Protein AF-A0A8S4B4C4-F1 (afdb_monomer)

Sequence (62 aa):
MFGSGGEMSNAQLLQQRECVLSIAQFLQQNPRASQAQISAQVEKSVVVFAARVRALETARFF

Solvent-accessible surface area (backbone atoms only — not comparable to full-atom values): 3663 Å² total; per-residue (Å²): 141,77,79,76,79,70,79,73,49,71,70,52,52,51,44,52,51,51,33,52,48,54,46,53,50,48,47,71,77,36,81,79,59,49,71,67,57,49,50,53,48,47,53,53,36,51,53,53,35,53,51,52,48,52,49,54,58,54,61,71,77,110

Mean predicted aligned error: 6.81 Å

Nearest PDB structures (foldseek):
  7blz-assembly1_K  TM=6.467E-01  e=2.269E+00  Cyanidioschyzon merolae strain 10D
  5uq8-assembly1_o  TM=5.336E-01  e=9.533E+00  Thermus thermophilus HB8

Secondary structure (DSSP, 8-state):
---------HHHHHHHHHHHHHHHHHHHH-TT--HHHHHHHHHHHHHHHHHHHHHHHHHTT-

Structure (mmCIF, N/CA/C/O backbone):
data_AF-A0A8S4B4C4-F1
#
_entry.id   AF-A0A8S4B4C4-F1
#
loop_
_atom_site.group_PDB
_atom_site.id
_atom_site.type_symbol
_atom_site.label_atom_id
_atom_site.label_alt_id
_atom_site.label_comp_id
_atom_site.label_asym_id
_atom_site.label_entity_id
_atom_site.label_seq_id
_atom_site.pdbx_PDB_ins_code
_atom_site.Cartn_x
_atom_site.Cartn_y
_atom_site.Cartn_z
_atom_site.occupancy
_atom_site.B_iso_or_equiv
_atom_site.auth_seq_id
_atom_site.auth_comp_id
_atom_site.auth_asym_id
_atom_site.auth_atom_id
_atom_site.pdbx_PDB_model_num
ATOM 1 N N . MET A 1 1 ? 32.062 8.126 -1.239 1.00 39.91 1 MET A N 1
ATOM 2 C CA . MET A 1 1 ? 30.938 7.278 -1.686 1.00 39.91 1 MET A CA 1
ATOM 3 C C . MET A 1 1 ? 29.654 7.883 -1.134 1.00 39.91 1 MET A C 1
ATOM 5 O O . MET A 1 1 ? 29.191 7.467 -0.085 1.00 39.91 1 MET A O 1
ATOM 9 N N . PHE A 1 2 ? 29.150 8.947 -1.763 1.00 46.66 2 PHE A N 1
ATOM 10 C CA . PHE A 1 2 ? 27.873 9.559 -1.388 1.00 46.66 2 PHE A CA 1
ATOM 11 C C . PHE A 1 2 ? 26.826 9.055 -2.371 1.00 46.66 2 PHE A C 1
ATOM 13 O O . PHE A 1 2 ? 27.062 9.078 -3.578 1.00 46.66 2 PHE A O 1
ATOM 20 N N . GLY A 1 3 ? 25.750 8.494 -1.818 1.00 43.94 3 GLY A N 1
ATOM 21 C CA . GLY A 1 3 ? 24.711 7.786 -2.548 1.00 43.94 3 GLY A CA 1
ATOM 22 C C . GLY A 1 3 ? 24.227 8.582 -3.748 1.00 43.94 3 GLY A C 1
ATOM 23 O O . GLY A 1 3 ? 23.811 9.731 -3.616 1.00 43.94 3 GLY A O 1
ATOM 24 N N . SER A 1 4 ? 24.280 7.937 -4.912 1.00 53.62 4 SER A N 1
ATOM 25 C CA . SER A 1 4 ? 23.437 8.299 -6.038 1.00 53.62 4 SER A CA 1
ATOM 26 C C . SER A 1 4 ? 22.011 8.300 -5.494 1.00 53.62 4 SER A C 1
ATOM 28 O O . SER A 1 4 ? 21.505 7.252 -5.089 1.00 53.62 4 SER A O 1
ATOM 30 N N . GLY A 1 5 ? 21.418 9.488 -5.356 1.00 55.28 5 GLY A N 1
ATOM 31 C CA . GLY A 1 5 ? 19.985 9.626 -5.154 1.00 55.28 5 GLY A CA 1
ATOM 32 C C . GLY A 1 5 ? 19.341 9.033 -6.391 1.00 55.28 5 GLY A C 1
ATOM 33 O O . GLY A 1 5 ? 19.195 9.728 -7.389 1.00 55.28 5 GLY A O 1
ATOM 34 N N . GLY A 1 6 ? 19.121 7.717 -6.353 1.00 57.72 6 GLY A N 1
ATOM 35 C CA . GLY A 1 6 ? 18.696 6.937 -7.498 1.00 57.72 6 GLY A CA 1
ATOM 36 C C . GLY A 1 6 ? 17.411 7.540 -8.019 1.00 57.72 6 GLY A C 1
ATOM 37 O O . GLY A 1 6 ? 16.409 7.573 -7.306 1.00 57.72 6 GLY A O 1
ATOM 38 N N . GLU A 1 7 ? 17.472 8.069 -9.232 1.00 60.81 7 GLU A N 1
ATOM 39 C CA . GLU A 1 7 ? 16.319 8.599 -9.934 1.00 60.81 7 GLU A CA 1
ATOM 40 C C . GLU A 1 7 ? 15.274 7.479 -10.006 1.00 60.81 7 GLU A C 1
ATOM 42 O O . GLU A 1 7 ? 15.434 6.503 -10.742 1.00 60.81 7 GLU A O 1
ATOM 47 N N . MET A 1 8 ? 14.229 7.566 -9.176 1.00 65.44 8 MET A N 1
ATOM 48 C CA . MET A 1 8 ? 13.119 6.620 -9.226 1.00 65.44 8 MET A CA 1
ATOM 49 C C . MET A 1 8 ? 12.494 6.738 -10.613 1.00 65.44 8 MET A C 1
ATOM 51 O O . MET A 1 8 ? 12.053 7.816 -11.014 1.00 65.44 8 MET A O 1
ATOM 55 N N . SER A 1 9 ? 12.459 5.634 -11.358 1.00 78.88 9 SER A N 1
ATOM 56 C CA . SER A 1 9 ? 11.886 5.646 -12.701 1.00 78.88 9 SER A CA 1
ATOM 57 C C . SER A 1 9 ? 10.415 6.080 -12.643 1.00 78.88 9 SER A C 1
ATOM 59 O O . SER A 1 9 ? 9.701 5.730 -11.699 1.00 78.88 9 SER A O 1
ATOM 61 N N . ASN A 1 10 ? 9.923 6.782 -13.671 1.00 81.62 10 ASN A N 1
ATOM 62 C CA . ASN A 1 10 ? 8.512 7.189 -13.775 1.00 81.62 10 ASN A CA 1
ATOM 63 C C . ASN A 1 10 ? 7.540 6.019 -13.531 1.00 81.62 10 ASN A C 1
ATOM 65 O O . ASN A 1 10 ? 6.489 6.193 -12.916 1.00 81.62 10 ASN A O 1
ATOM 69 N N . ALA A 1 11 ? 7.919 4.807 -13.947 1.00 83.06 11 ALA A N 1
ATOM 70 C CA . ALA A 1 11 ? 7.136 3.603 -13.699 1.00 83.06 11 ALA A CA 1
ATOM 71 C C . ALA A 1 11 ? 7.061 3.240 -12.203 1.00 83.06 11 ALA A C 1
ATOM 73 O O . ALA A 1 11 ? 5.995 2.877 -11.714 1.00 83.06 11 ALA A O 1
ATOM 74 N N . GLN A 1 12 ? 8.153 3.390 -11.448 1.00 82.12 12 GLN A N 1
ATOM 75 C CA . GLN A 1 12 ? 8.170 3.144 -10.001 1.00 82.12 12 GLN A CA 1
ATOM 76 C C . GLN A 1 12 ? 7.388 4.221 -9.233 1.00 82.12 12 GLN A C 1
ATOM 78 O O . GLN A 1 12 ? 6.680 3.895 -8.280 1.00 82.12 12 GLN A O 1
ATOM 83 N N . LEU A 1 13 ? 7.451 5.484 -9.671 1.00 86.12 13 LEU A N 1
ATOM 84 C CA . LEU A 1 13 ? 6.639 6.572 -9.106 1.00 86.12 13 LEU A CA 1
ATOM 85 C C . LEU A 1 13 ? 5.139 6.323 -9.308 1.00 86.12 13 LEU A C 1
ATOM 87 O O . LEU A 1 13 ? 4.346 6.532 -8.389 1.00 86.12 13 LEU A O 1
ATOM 91 N N . LEU A 1 14 ? 4.748 5.810 -10.480 1.00 88.19 14 LEU A N 1
ATOM 92 C CA . LEU A 1 14 ? 3.362 5.429 -10.745 1.00 88.19 14 LEU A CA 1
ATOM 93 C C . LEU A 1 14 ? 2.894 4.325 -9.786 1.00 88.19 14 LEU A C 1
ATOM 95 O O . LEU A 1 14 ? 1.828 4.453 -9.186 1.00 88.19 14 LEU A O 1
ATOM 99 N N . GLN A 1 15 ? 3.717 3.294 -9.575 1.00 89.38 15 GLN A N 1
ATOM 100 C CA . GLN A 1 15 ? 3.403 2.214 -8.637 1.00 89.38 15 GLN A CA 1
ATOM 101 C C . GLN A 1 15 ? 3.283 2.711 -7.190 1.00 89.38 15 GLN A C 1
ATOM 103 O O . GLN A 1 15 ? 2.397 2.278 -6.450 1.00 89.38 15 GLN A O 1
ATOM 108 N N . GLN A 1 16 ? 4.130 3.659 -6.784 1.00 88.81 16 GLN A N 1
ATOM 109 C CA . GLN A 1 16 ? 4.063 4.255 -5.450 1.00 88.81 16 GLN A CA 1
ATOM 110 C C . GLN A 1 16 ? 2.759 5.040 -5.272 1.00 88.81 16 GLN A C 1
ATOM 112 O O . GLN A 1 16 ? 2.076 4.892 -4.255 1.00 88.81 16 GLN A O 1
ATOM 117 N N . ARG A 1 17 ? 2.374 5.834 -6.278 1.00 92.69 17 ARG A N 1
ATOM 118 C CA . ARG A 1 17 ? 1.111 6.578 -6.273 1.00 92.69 17 ARG A CA 1
ATOM 119 C C . ARG A 1 17 ? -0.093 5.643 -6.164 1.00 92.69 17 ARG A C 1
ATOM 121 O O . ARG A 1 17 ? -0.996 5.921 -5.380 1.00 92.69 17 ARG A O 1
ATOM 128 N N . GLU A 1 18 ? -0.111 4.539 -6.910 1.00 92.44 18 GLU A N 1
ATOM 129 C CA . GLU A 1 18 ? -1.187 3.542 -6.826 1.00 92.44 18 GLU A CA 1
ATOM 130 C C . GLU A 1 18 ? -1.288 2.908 -5.430 1.00 92.44 18 GLU A C 1
ATOM 132 O O . GLU A 1 18 ? -2.392 2.733 -4.915 1.00 92.44 18 GLU A O 1
ATOM 137 N N . CYS A 1 19 ? -0.152 2.627 -4.784 1.00 93.19 19 CYS A N 1
ATOM 138 C CA . CYS A 1 19 ? -0.116 2.111 -3.414 1.00 93.19 19 CYS A CA 1
ATOM 139 C C . CYS A 1 19 ? -0.776 3.080 -2.419 1.00 93.19 19 CYS A C 1
ATOM 141 O O . CYS A 1 19 ? -1.669 2.693 -1.663 1.00 93.19 19 CYS A O 1
ATOM 143 N N . VAL A 1 20 ? -0.395 4.361 -2.466 1.00 93.81 20 VAL A N 1
ATOM 144 C CA . VAL A 1 20 ? -0.954 5.396 -1.581 1.00 93.81 20 VAL A CA 1
ATOM 145 C C . VAL A 1 20 ? -2.446 5.604 -1.844 1.00 93.81 20 VAL A C 1
ATOM 147 O O . VAL A 1 20 ? -3.227 5.698 -0.898 1.00 93.81 20 VAL A O 1
ATOM 150 N N . LEU A 1 21 ? -2.866 5.628 -3.113 1.00 95.50 21 LEU A N 1
ATOM 151 C CA . LEU A 1 21 ? -4.278 5.772 -3.472 1.00 95.50 21 LEU A CA 1
ATOM 152 C C . LEU A 1 21 ? -5.125 4.591 -2.988 1.00 95.50 21 LEU A C 1
ATOM 154 O O . LEU A 1 21 ? -6.219 4.816 -2.479 1.00 95.50 21 LEU A O 1
ATOM 158 N N . SER A 1 22 ? -4.614 3.361 -3.079 1.00 94.06 22 SER A N 1
ATOM 159 C CA . SER A 1 22 ? -5.280 2.163 -2.544 1.00 94.06 22 SER A CA 1
ATOM 160 C C . SER A 1 22 ? -5.543 2.284 -1.039 1.00 94.06 22 SER A C 1
ATOM 162 O O . SER A 1 22 ? -6.643 1.996 -0.561 1.00 94.06 22 SER A O 1
ATOM 164 N N . ILE A 1 23 ? -4.554 2.764 -0.279 1.00 94.31 23 ILE A N 1
ATOM 165 C CA . ILE A 1 23 ? -4.691 2.970 1.169 1.00 94.31 23 ILE A CA 1
ATOM 166 C C . ILE A 1 23 ? -5.686 4.101 1.460 1.00 94.31 23 ILE A C 1
ATOM 168 O O . ILE A 1 23 ? -6.582 3.935 2.285 1.00 94.31 23 ILE A O 1
ATOM 172 N N . ALA A 1 24 ? -5.576 5.233 0.761 1.00 95.50 24 ALA A N 1
ATOM 173 C CA . ALA A 1 24 ? -6.481 6.366 0.940 1.00 95.50 24 ALA A CA 1
ATOM 174 C C . ALA A 1 24 ? -7.940 5.988 0.636 1.00 95.50 24 ALA A C 1
ATOM 176 O O . ALA A 1 24 ? -8.842 6.327 1.401 1.00 95.50 24 ALA A O 1
ATOM 177 N N . GLN A 1 25 ? -8.169 5.230 -0.438 1.00 96.19 25 GLN 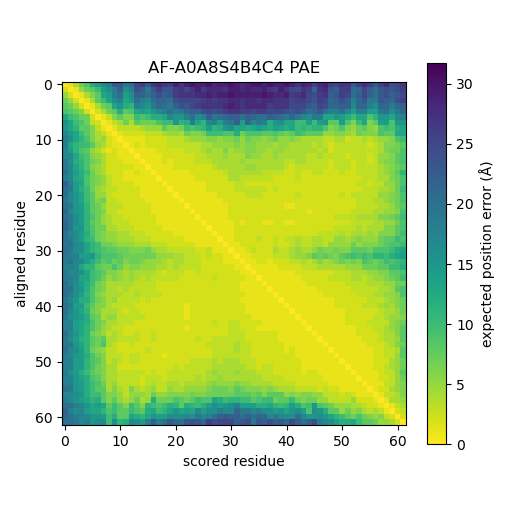A N 1
ATOM 178 C CA . GLN A 1 25 ? -9.492 4.738 -0.805 1.00 96.19 25 GLN A CA 1
ATOM 179 C C . GLN A 1 25 ? -10.056 3.797 0.264 1.00 96.19 25 GLN A C 1
ATOM 181 O O . GLN A 1 25 ? -11.225 3.915 0.629 1.00 96.19 25 GLN A O 1
ATOM 186 N N . PHE A 1 26 ? -9.228 2.904 0.813 1.00 95.62 26 PHE A N 1
ATOM 187 C CA . PHE A 1 26 ? -9.645 2.034 1.909 1.00 95.62 26 PHE A CA 1
ATOM 188 C C . PHE A 1 26 ? -10.080 2.833 3.141 1.00 95.62 26 PHE A C 1
ATOM 190 O O . PHE A 1 26 ? -11.127 2.536 3.713 1.00 95.62 26 PHE A O 1
ATOM 197 N N . LEU A 1 27 ? -9.324 3.866 3.524 1.00 95.44 27 LEU A N 1
ATOM 198 C CA . LEU A 1 27 ? -9.673 4.728 4.657 1.00 95.44 27 LEU A CA 1
ATOM 199 C C . LEU A 1 27 ? -10.980 5.494 4.415 1.00 95.44 27 LEU A C 1
ATOM 201 O O . LEU A 1 27 ? -11.805 5.596 5.319 1.00 95.44 27 LEU A O 1
ATOM 205 N N . GLN A 1 28 ? -11.201 5.986 3.194 1.00 95.94 28 GLN A N 1
ATOM 206 C CA . GLN A 1 28 ? -12.446 6.668 2.826 1.00 95.94 28 GLN A CA 1
ATOM 207 C C . GLN A 1 28 ? -13.663 5.737 2.876 1.00 95.94 28 GLN A C 1
ATOM 209 O O . GLN A 1 28 ? -14.729 6.139 3.334 1.00 95.94 28 GLN A O 1
ATOM 214 N N . GLN A 1 29 ? -13.510 4.492 2.420 1.00 96.38 29 GLN A N 1
ATOM 215 C CA . GLN A 1 29 ? -14.580 3.491 2.435 1.00 96.38 29 GLN A CA 1
ATOM 216 C C . GLN A 1 29 ? -14.833 2.922 3.837 1.00 96.38 29 GLN A C 1
ATOM 218 O O . GLN A 1 29 ? -15.937 2.467 4.126 1.00 96.38 29 GLN A O 1
ATOM 223 N N . ASN A 1 30 ? -13.827 2.963 4.714 1.00 94.50 30 ASN A N 1
ATOM 224 C CA . ASN A 1 30 ? -13.875 2.389 6.053 1.00 94.50 30 ASN A CA 1
ATOM 225 C C . ASN A 1 30 ? -13.514 3.448 7.113 1.00 94.50 30 ASN A C 1
ATOM 227 O O . ASN A 1 30 ? -12.489 3.322 7.786 1.00 94.50 30 ASN A O 1
ATOM 231 N N . PRO A 1 31 ? -14.362 4.471 7.337 1.00 91.69 31 PRO A N 1
ATOM 232 C CA . PRO A 1 31 ? -14.064 5.572 8.262 1.00 91.69 31 PRO A CA 1
ATOM 233 C C . PRO A 1 31 ? -13.970 5.144 9.738 1.00 91.69 31 PRO A C 1
ATOM 235 O O . PRO A 1 31 ? -13.529 5.917 10.581 1.00 91.69 31 PRO A O 1
ATOM 238 N N . ARG A 1 32 ? -14.400 3.918 10.066 1.00 95.62 32 ARG A N 1
ATOM 239 C CA . ARG A 1 32 ? -14.298 3.304 11.401 1.00 95.62 32 ARG A CA 1
ATOM 240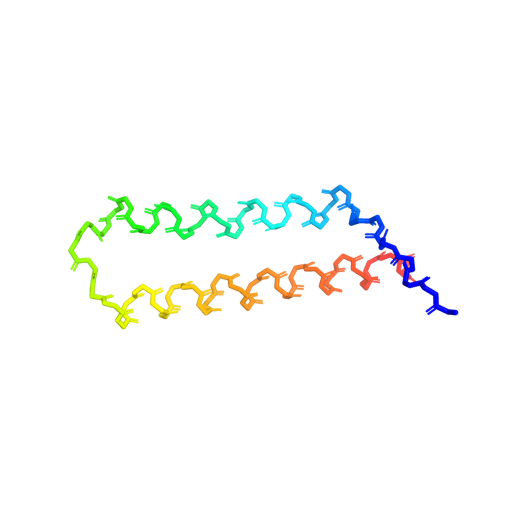 C C . ARG A 1 32 ? -13.328 2.120 11.435 1.00 95.62 32 ARG A C 1
ATOM 242 O O . ARG A 1 32 ? -13.422 1.293 12.339 1.00 95.62 32 ARG A O 1
ATOM 249 N N . ALA A 1 33 ? -12.446 1.998 10.441 1.00 94.56 33 ALA A N 1
ATOM 250 C CA . ALA A 1 33 ? -11.432 0.953 10.434 1.00 94.56 33 ALA A CA 1
ATOM 251 C C . ALA A 1 33 ? -10.584 1.034 11.709 1.00 94.56 33 ALA A C 1
ATOM 253 O O . ALA A 1 33 ? -10.114 2.103 12.098 1.00 94.56 33 ALA A O 1
ATOM 254 N N . SER A 1 34 ? -10.386 -0.107 12.362 1.00 95.88 34 SER A N 1
ATOM 255 C CA . SER A 1 34 ? -9.469 -0.200 13.491 1.00 95.88 34 SER A CA 1
ATOM 256 C C . SER A 1 34 ? -8.021 -0.098 13.013 1.00 95.88 34 SER A C 1
ATOM 258 O O . SER A 1 34 ? -7.707 -0.395 11.858 1.00 95.88 34 SER A O 1
ATOM 260 N N . GLN A 1 35 ? -7.107 0.248 13.920 1.00 94.19 35 GLN A N 1
AT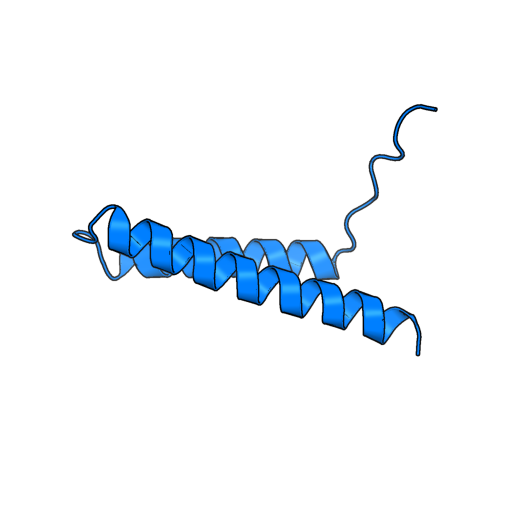OM 261 C CA . GLN A 1 35 ? -5.678 0.304 13.605 1.00 94.19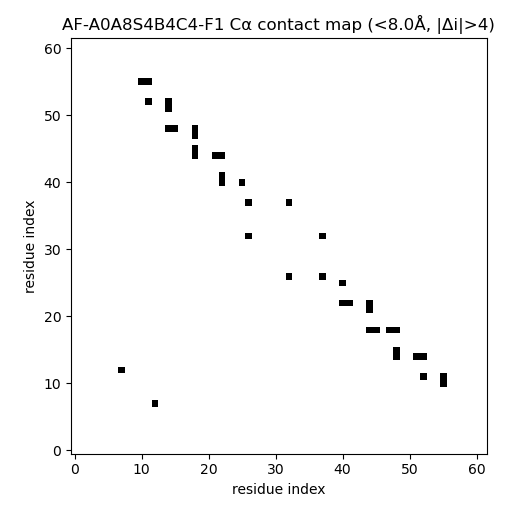 35 GLN A CA 1
ATOM 262 C C . GLN A 1 35 ? -5.166 -1.009 12.992 1.00 94.19 35 GLN A C 1
ATOM 264 O O . GLN A 1 35 ? -4.382 -0.974 12.051 1.00 94.19 35 GLN A O 1
ATOM 269 N N . ALA A 1 36 ? -5.650 -2.161 13.467 1.00 96.38 36 ALA A N 1
ATOM 270 C CA . ALA A 1 36 ? -5.278 -3.466 12.922 1.00 96.38 36 ALA A CA 1
ATOM 271 C C . ALA A 1 36 ? -5.739 -3.646 11.464 1.00 96.38 36 ALA A C 1
ATOM 273 O O . ALA A 1 36 ? -4.992 -4.167 10.639 1.00 96.38 36 ALA A O 1
ATOM 274 N N . GLN A 1 37 ? -6.944 -3.175 11.126 1.00 94.81 37 GLN A N 1
ATOM 275 C CA . GLN A 1 37 ? -7.462 -3.219 9.755 1.00 94.81 37 GLN A CA 1
ATOM 276 C C . GLN A 1 37 ? -6.685 -2.280 8.827 1.00 94.81 37 GLN A C 1
ATOM 278 O O . GLN A 1 37 ? -6.394 -2.641 7.687 1.00 94.81 37 GLN A O 1
ATOM 283 N N . ILE A 1 38 ? -6.312 -1.098 9.323 1.00 94.88 38 ILE A N 1
ATOM 284 C CA . ILE A 1 38 ? -5.482 -0.142 8.582 1.00 94.88 38 ILE A CA 1
ATOM 285 C C . ILE A 1 38 ? -4.094 -0.740 8.331 1.00 94.88 38 ILE A C 1
ATOM 287 O O . ILE A 1 38 ? -3.650 -0.761 7.185 1.00 94.88 38 ILE A O 1
ATOM 291 N N . SER A 1 39 ? -3.440 -1.285 9.362 1.00 96.06 39 SER A N 1
ATOM 292 C CA . SER A 1 39 ? -2.124 -1.924 9.230 1.00 96.06 39 SER A CA 1
ATOM 293 C C . SER A 1 39 ? -2.149 -3.072 8.221 1.00 96.06 39 SER A C 1
ATOM 295 O O . SER A 1 39 ? -1.314 -3.103 7.321 1.00 96.06 39 SER A O 1
ATOM 297 N N . ALA A 1 40 ? -3.158 -3.947 8.280 1.00 96.00 40 ALA A N 1
ATOM 298 C CA . ALA A 1 40 ? -3.301 -5.049 7.329 1.00 96.00 40 ALA A CA 1
ATOM 299 C C . ALA A 1 40 ? -3.455 -4.561 5.874 1.00 96.00 40 ALA A C 1
ATOM 301 O O . ALA A 1 40 ? -2.873 -5.137 4.951 1.00 96.00 40 ALA A O 1
ATOM 302 N N . GLN A 1 41 ? -4.208 -3.479 5.646 1.00 94.75 41 GLN A N 1
ATOM 303 C CA . GLN A 1 41 ? -4.353 -2.903 4.308 1.00 94.75 41 GLN A CA 1
ATOM 304 C C . GLN A 1 41 ? -3.057 -2.255 3.806 1.00 94.75 41 GLN A C 1
ATOM 306 O O . GLN A 1 41 ? -2.732 -2.366 2.618 1.00 94.75 41 GLN A O 1
ATOM 311 N N . VAL A 1 42 ? -2.323 -1.572 4.688 1.00 95.69 42 VAL A N 1
ATOM 312 C CA . VAL A 1 42 ? -1.024 -0.975 4.360 1.00 95.69 42 VAL A CA 1
ATOM 313 C C . VAL A 1 42 ? -0.034 -2.070 3.977 1.00 95.69 42 VAL A C 1
ATOM 315 O O . VAL A 1 42 ? 0.536 -2.006 2.891 1.00 95.69 42 VAL A O 1
ATOM 318 N N . GLU A 1 43 ? 0.109 -3.109 4.801 1.00 96.12 43 GLU A N 1
ATOM 319 C CA . GLU A 1 43 ? 0.987 -4.252 4.529 1.00 96.12 43 GLU A CA 1
ATOM 320 C C . GLU A 1 43 ? 0.659 -4.901 3.182 1.00 96.12 43 GLU A C 1
ATOM 322 O O . GLU A 1 43 ? 1.538 -5.063 2.334 1.00 96.12 43 GLU A O 1
ATOM 327 N N . LYS A 1 44 ? -0.625 -5.182 2.929 1.00 94.50 44 LYS A N 1
ATOM 328 C CA . LYS A 1 44 ? -1.083 -5.728 1.646 1.00 94.50 44 LYS A CA 1
ATOM 329 C C . LYS A 1 44 ? -0.701 -4.828 0.469 1.00 94.50 44 LYS A C 1
ATOM 331 O O . LYS A 1 44 ? -0.196 -5.318 -0.541 1.00 94.50 44 LYS A O 1
ATOM 336 N N . SER A 1 45 ? -0.939 -3.523 0.585 1.00 92.88 45 SER A N 1
ATOM 337 C CA . SER A 1 45 ? -0.658 -2.562 -0.490 1.00 92.88 45 SER A CA 1
ATOM 338 C C . SER A 1 45 ? 0.845 -2.447 -0.764 1.00 92.88 45 SER A C 1
ATOM 340 O O . SER A 1 45 ? 1.256 -2.417 -1.924 1.00 92.88 45 SER A O 1
ATOM 342 N N . VAL A 1 46 ? 1.675 -2.480 0.284 1.00 94.12 46 VAL A N 1
ATOM 343 C CA . VAL A 1 46 ? 3.142 -2.467 0.178 1.00 94.12 46 VAL A CA 1
ATOM 344 C C . VAL A 1 46 ? 3.673 -3.742 -0.479 1.00 94.12 46 VAL A C 1
ATOM 346 O O . VAL A 1 46 ? 4.536 -3.656 -1.351 1.00 94.12 46 VAL A O 1
ATOM 349 N N . VAL A 1 47 ? 3.142 -4.918 -0.129 1.00 95.38 47 VAL A N 1
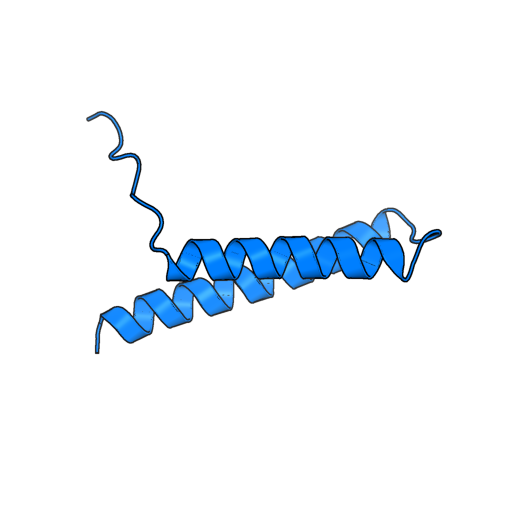ATOM 350 C CA . VAL A 1 47 ? 3.532 -6.189 -0.767 1.00 95.38 47 VAL A CA 1
ATOM 351 C C . VAL A 1 47 ? 3.208 -6.174 -2.2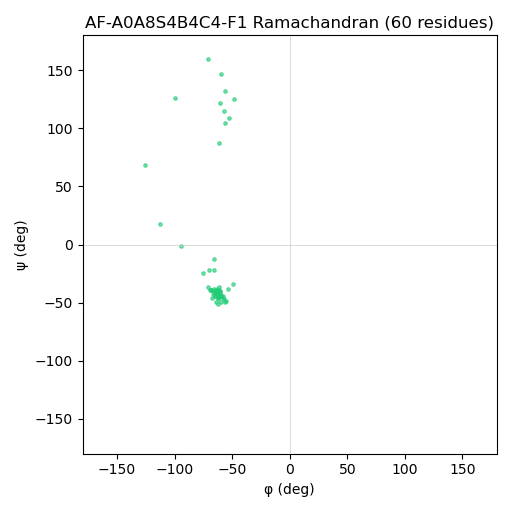62 1.00 95.38 47 VAL A C 1
ATOM 353 O O . VAL A 1 47 ? 4.054 -6.535 -3.082 1.00 95.38 47 VAL A O 1
ATOM 356 N N . VAL A 1 48 ? 2.014 -5.703 -2.636 1.00 93.38 48 VAL A N 1
ATOM 357 C CA . VAL A 1 48 ? 1.623 -5.564 -4.047 1.00 93.38 48 VAL A CA 1
ATOM 358 C C . VAL A 1 48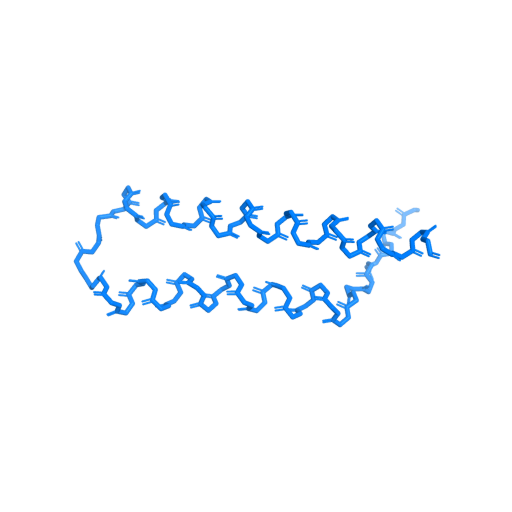 ? 2.539 -4.577 -4.772 1.00 93.38 48 VAL A C 1
ATOM 360 O O . VAL A 1 48 ? 3.022 -4.886 -5.859 1.00 93.38 48 VAL A O 1
ATOM 363 N N . PHE A 1 49 ? 2.827 -3.421 -4.170 1.00 92.62 49 PHE A N 1
ATOM 364 C CA . PHE A 1 49 ? 3.769 -2.447 -4.721 1.00 92.62 49 PHE A CA 1
ATOM 365 C C . PHE A 1 49 ? 5.149 -3.0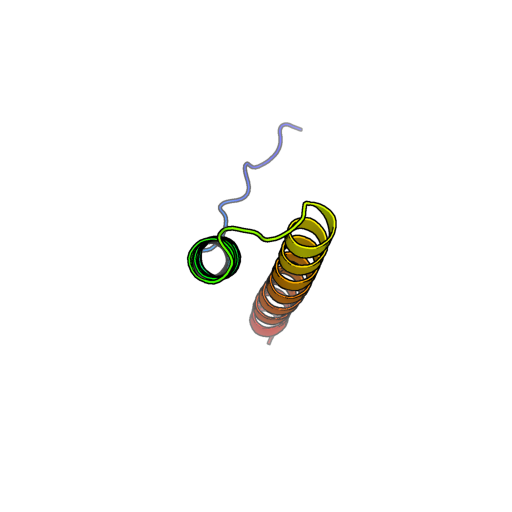68 -4.973 1.00 92.62 49 PHE A C 1
ATOM 367 O O . PHE A 1 49 ? 5.670 -2.969 -6.082 1.00 92.62 49 PHE A O 1
ATOM 374 N N . ALA A 1 50 ? 5.710 -3.768 -3.983 1.00 91.12 50 ALA A N 1
ATOM 375 C CA . ALA A 1 50 ? 7.013 -4.412 -4.100 1.00 91.12 50 ALA A CA 1
ATOM 376 C C . ALA A 1 50 ? 7.042 -5.459 -5.226 1.00 91.12 50 ALA A C 1
ATOM 378 O O . ALA A 1 50 ? 8.003 -5.510 -5.994 1.00 91.12 50 ALA A O 1
ATOM 379 N N . ALA A 1 51 ? 5.979 -6.258 -5.371 1.00 91.81 51 ALA A N 1
ATOM 380 C CA . ALA A 1 51 ? 5.862 -7.225 -6.460 1.00 91.81 51 ALA A CA 1
ATOM 381 C C . ALA A 1 51 ? 5.843 -6.539 -7.836 1.00 91.81 51 ALA A C 1
ATOM 383 O O . ALA A 1 51 ? 6.532 -6.976 -8.757 1.00 91.81 51 ALA A O 1
ATOM 384 N N . ARG A 1 52 ? 5.103 -5.432 -7.970 1.00 90.62 52 ARG A N 1
ATOM 385 C CA . ARG A 1 52 ? 5.018 -4.669 -9.223 1.00 90.62 52 ARG A CA 1
ATOM 386 C C . ARG A 1 52 ? 6.333 -3.975 -9.570 1.00 90.62 52 ARG A C 1
ATOM 388 O O . ARG A 1 52 ? 6.735 -3.997 -10.729 1.00 90.62 52 ARG A O 1
ATOM 395 N N . VAL A 1 53 ? 7.039 -3.423 -8.583 1.00 89.94 53 VAL A N 1
ATOM 396 C CA . VAL A 1 53 ? 8.381 -2.856 -8.791 1.00 89.94 53 VAL A CA 1
ATOM 397 C C . VAL A 1 53 ? 9.364 -3.934 -9.248 1.00 89.94 53 VAL A C 1
ATOM 399 O O . VAL A 1 53 ? 10.028 -3.738 -10.261 1.00 89.94 53 VAL A O 1
ATOM 402 N N . ARG A 1 54 ? 9.391 -5.105 -8.597 1.00 88.12 54 ARG A N 1
ATOM 403 C CA . ARG A 1 54 ? 10.251 -6.223 -9.027 1.00 88.12 54 ARG A CA 1
ATOM 404 C C . ARG A 1 54 ? 9.928 -6.718 -10.434 1.00 88.12 54 ARG A C 1
ATOM 406 O O . ARG A 1 54 ? 10.834 -7.096 -11.172 1.00 88.12 54 ARG A O 1
ATOM 413 N N . ALA A 1 55 ? 8.653 -6.724 -10.819 1.00 88.44 55 ALA A N 1
ATOM 414 C CA . ALA A 1 55 ? 8.247 -7.086 -12.173 1.00 88.44 55 ALA A CA 1
ATOM 415 C C . ALA A 1 55 ? 8.776 -6.083 -13.211 1.00 88.44 55 ALA A C 1
ATOM 417 O O . ALA A 1 55 ? 9.278 -6.502 -14.249 1.00 88.44 55 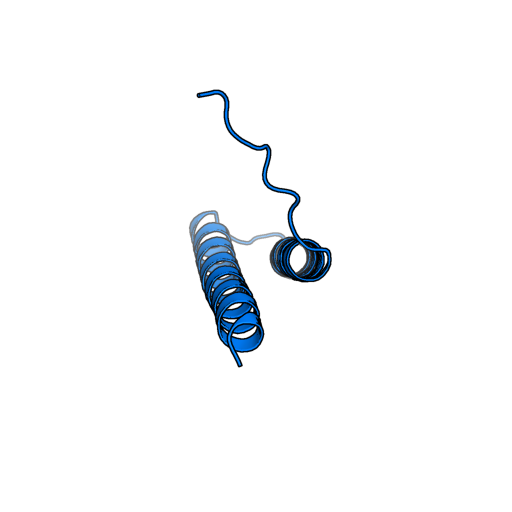ALA A O 1
ATOM 418 N N . LEU A 1 56 ? 8.731 -4.778 -12.914 1.00 86.88 56 LEU A N 1
ATOM 419 C CA . LEU A 1 56 ? 9.307 -3.735 -13.771 1.00 86.88 56 LEU A CA 1
ATOM 420 C C . LEU A 1 56 ? 10.829 -3.856 -13.883 1.00 86.88 56 LEU A C 1
ATOM 422 O O . LEU A 1 56 ? 11.376 -3.709 -14.972 1.00 86.88 56 LEU A O 1
ATOM 426 N N . GLU A 1 57 ? 11.506 -4.145 -12.772 1.00 82.38 57 GLU A N 1
ATOM 427 C CA . GLU A 1 57 ? 12.946 -4.406 -12.766 1.00 82.38 57 GLU A CA 1
ATOM 428 C C . GLU A 1 57 ? 13.272 -5.637 -13.612 1.00 82.38 57 GLU A C 1
ATOM 430 O O . GLU A 1 57 ? 14.156 -5.572 -14.451 1.00 82.38 57 GLU A O 1
ATOM 435 N N . THR A 1 58 ? 12.513 -6.725 -13.472 1.00 82.75 58 THR A N 1
ATOM 436 C CA . THR A 1 58 ? 12.711 -7.956 -14.255 1.00 82.75 58 THR A CA 1
ATOM 437 C C . THR A 1 58 ? 12.455 -7.730 -15.747 1.00 82.75 58 THR A C 1
ATOM 439 O O . THR A 1 58 ? 13.255 -8.156 -16.572 1.00 82.75 58 THR A O 1
ATOM 442 N N . ALA A 1 59 ? 11.384 -7.016 -16.105 1.00 75.19 59 ALA A N 1
ATOM 443 C CA . ALA A 1 59 ? 11.051 -6.677 -17.489 1.00 75.19 59 ALA A CA 1
ATOM 444 C C . ALA A 1 59 ? 12.076 -5.741 -18.149 1.00 75.19 59 ALA A C 1
ATOM 446 O O . ALA A 1 59 ? 12.159 -5.693 -19.365 1.00 75.19 59 ALA A O 1
ATOM 447 N N . ARG A 1 60 ? 12.865 -4.995 -17.366 1.00 67.81 60 ARG A N 1
ATOM 448 C CA . ARG A 1 60 ? 13.972 -4.166 -17.869 1.00 67.81 60 ARG A CA 1
ATOM 449 C C . ARG A 1 60 ? 15.151 -5.011 -18.375 1.00 67.81 60 ARG A C 1
ATOM 451 O O . ARG A 1 60 ? 15.969 -4.491 -19.127 1.00 67.81 60 ARG A O 1
ATOM 458 N N . PHE A 1 61 ? 15.272 -6.262 -17.923 1.00 59.97 61 PHE A N 1
ATOM 459 C CA . PHE A 1 61 ? 16.388 -7.158 -18.250 1.00 59.97 61 PHE A CA 1
ATOM 460 C C . PHE A 1 61 ? 16.122 -8.089 -19.447 1.00 59.97 61 PHE A C 1
ATOM 462 O O . PHE A 1 61 ? 17.021 -8.847 -19.811 1.00 59.97 61 PHE A O 1
ATOM 469 N N . PHE A 1 62 ? 14.935 -8.027 -20.058 1.00 49.53 62 PHE A N 1
ATOM 470 C CA . PHE A 1 62 ? 14.556 -8.771 -21.265 1.00 49.53 62 PHE A CA 1
ATOM 471 C C . PHE A 1 62 ? 14.115 -7.805 -22.365 1.00 49.53 62 PHE A C 1
ATOM 473 O O . PHE A 1 62 ? 14.358 -8.131 -23.547 1.00 49.53 62 PHE A O 1
#

Foldseek 3Di:
DDDDPPDQDPQLVVLVVVLVVQLVVVCVVCVPDDPVRSVVSNVVSVVVSVVSVVVVVVVVVD

Organism: NCBI:txid238744

Radius of gyration: 14.74 Å; Cα contacts (8 Å, |Δi|>4): 20; chains: 1; bounding box: 46×18×35 Å

pLDDT: mean 85.02, std 15.29, range [39.91, 96.38]